Protein AF-A0A8T6I8Y6-F1 (afdb_monomer)

Secondary structure (DSSP, 8-state):
--SSHHHHHHHHHHTTSS-GGGHHHHS-HHHHSTTT-SS--STT-HHHHT--STTHHHHHHHHHHHTT--TTPPTT--EEEEEPPTTSSS--EEEEE-GGG-

Structure (mmCIF, N/CA/C/O backbone):
data_AF-A0A8T6I8Y6-F1
#
_entry.id   AF-A0A8T6I8Y6-F1
#
loop_
_atom_site.group_PDB
_atom_site.id
_atom_site.type_symbol
_atom_site.label_atom_id
_atom_site.label_alt_id
_atom_site.label_comp_id
_atom_site.label_asym_id
_atom_site.label_entity_id
_atom_site.label_seq_id
_atom_site.pdbx_PDB_ins_code
_atom_site.Cartn_x
_atom_site.Cartn_y
_atom_site.Cartn_z
_atom_site.occupancy
_atom_site.B_iso_or_equiv
_atom_site.auth_seq_id
_atom_site.auth_comp_id
_atom_site.auth_asym_id
_atom_site.auth_atom_id
_atom_site.pdbx_PDB_model_num
ATOM 1 N N . TYR A 1 1 ? 6.456 1.490 1.785 1.00 92.06 1 TYR A N 1
ATOM 2 C CA . TYR A 1 1 ? 7.306 2.691 1.872 1.00 92.06 1 TYR A CA 1
ATOM 3 C C . TYR A 1 1 ? 7.828 2.963 0.495 1.00 92.06 1 TYR A C 1
ATOM 5 O O . TYR A 1 1 ? 8.213 2.028 -0.191 1.00 92.06 1 TYR A O 1
ATOM 13 N N . GLU A 1 2 ? 7.805 4.217 0.082 1.00 92.81 2 GLU A N 1
ATOM 14 C CA . GLU A 1 2 ? 8.057 4.564 -1.307 1.00 92.81 2 GLU A CA 1
ATOM 15 C C . GLU A 1 2 ? 8.786 5.906 -1.332 1.00 92.81 2 GLU A C 1
ATOM 17 O O . GLU A 1 2 ? 8.151 6.929 -1.173 1.00 92.81 2 GLU A O 1
ATOM 22 N N . ASN A 1 3 ? 10.118 5.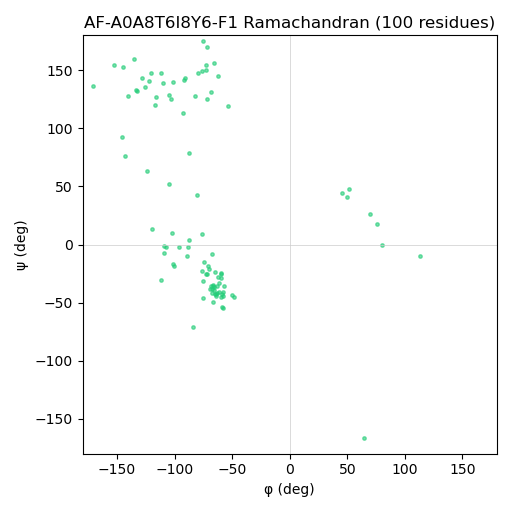922 -1.352 1.00 91.19 3 ASN A N 1
ATOM 23 C CA . ASN A 1 3 ? 10.918 7.119 -1.673 1.00 91.19 3 ASN A CA 1
ATOM 24 C C . ASN A 1 3 ? 11.422 7.087 -3.127 1.00 91.19 3 ASN A C 1
ATOM 26 O O . ASN A 1 3 ? 11.834 8.109 -3.668 1.00 91.19 3 ASN A O 1
ATOM 30 N N . PHE A 1 4 ? 11.401 5.891 -3.716 1.00 92.25 4 PHE A N 1
ATOM 31 C CA . PHE A 1 4 ? 11.561 5.593 -5.127 1.00 92.25 4 PHE A CA 1
ATOM 32 C C . PHE A 1 4 ? 10.655 4.400 -5.454 1.00 92.25 4 PHE A C 1
ATOM 34 O O . PHE A 1 4 ? 10.415 3.533 -4.606 1.00 92.25 4 PHE A O 1
ATOM 41 N N . THR A 1 5 ? 10.218 4.298 -6.707 1.00 91.81 5 THR A N 1
ATOM 42 C CA . THR A 1 5 ? 9.244 3.286 -7.143 1.00 91.81 5 THR A CA 1
ATOM 43 C C . THR A 1 5 ? 9.787 1.855 -7.113 1.00 91.81 5 THR A C 1
ATOM 45 O O . THR A 1 5 ? 9.061 0.936 -6.743 1.00 91.81 5 THR A O 1
ATOM 48 N N . GLY A 1 6 ? 11.069 1.646 -7.437 1.00 91.44 6 GLY A N 1
ATOM 49 C CA . GLY A 1 6 ? 11.666 0.304 -7.505 1.00 91.44 6 GLY A CA 1
ATOM 50 C C . GLY A 1 6 ? 11.640 -0.460 -6.176 1.00 91.44 6 GLY A C 1
ATOM 51 O O . GLY A 1 6 ? 11.443 -1.671 -6.167 1.00 91.44 6 GLY A O 1
ATOM 52 N N . GLY A 1 7 ? 11.763 0.247 -5.045 1.00 91.50 7 GLY A N 1
ATOM 53 C CA . GLY A 1 7 ? 11.662 -0.368 -3.719 1.00 91.50 7 GLY A CA 1
ATOM 54 C C . GLY A 1 7 ? 10.283 -0.966 -3.445 1.00 91.50 7 GLY A C 1
ATOM 55 O O . GLY A 1 7 ? 10.191 -2.030 -2.849 1.00 91.50 7 GLY A O 1
ATOM 56 N N . VAL A 1 8 ? 9.211 -0.339 -3.936 1.00 93.00 8 VAL A N 1
ATOM 57 C CA . VAL A 1 8 ? 7.847 -0.865 -3.770 1.00 93.00 8 VAL A CA 1
ATOM 58 C C . VAL A 1 8 ? 7.680 -2.187 -4.506 1.00 93.00 8 VAL A C 1
ATOM 60 O O . VAL A 1 8 ? 7.107 -3.119 -3.946 1.00 93.00 8 VAL A O 1
ATOM 63 N N . LEU A 1 9 ? 8.215 -2.275 -5.729 1.00 93.69 9 LEU A N 1
ATOM 64 C CA . LEU A 1 9 ? 8.180 -3.506 -6.511 1.00 93.69 9 LEU A CA 1
ATOM 65 C C . LEU A 1 9 ? 8.866 -4.644 -5.764 1.00 93.69 9 LEU A C 1
ATOM 67 O O . LEU A 1 9 ? 8.242 -5.672 -5.519 1.00 93.69 9 LEU A O 1
ATOM 71 N N . MET A 1 10 ? 10.111 -4.425 -5.339 1.00 92.44 10 MET A N 1
ATOM 72 C CA . MET A 1 10 ? 10.869 -5.438 -4.601 1.00 92.44 10 MET A CA 1
ATOM 73 C C . MET A 1 10 ? 10.145 -5.858 -3.321 1.00 92.44 10 MET A C 1
ATOM 75 O O . MET A 1 10 ? 9.982 -7.048 -3.087 1.00 92.44 10 MET A O 1
ATOM 79 N N . SER A 1 11 ? 9.612 -4.906 -2.547 1.00 92.81 11 SER A N 1
ATOM 80 C CA . SER A 1 11 ? 8.858 -5.219 -1.331 1.00 92.81 11 SER A CA 1
ATOM 81 C C . SER A 1 11 ? 7.629 -6.090 -1.585 1.00 92.81 11 SER A C 1
ATOM 83 O O . SER A 1 11 ? 7.403 -7.034 -0.839 1.00 92.81 11 SER A O 1
ATOM 85 N N . ILE A 1 12 ? 6.820 -5.794 -2.600 1.00 94.19 12 ILE A N 1
ATOM 86 C CA . ILE A 1 12 ? 5.601 -6.568 -2.898 1.00 94.19 12 ILE A CA 1
ATOM 87 C C . ILE A 1 12 ? 5.950 -7.996 -3.337 1.00 94.19 12 ILE A C 1
ATOM 89 O O . ILE A 1 12 ? 5.276 -8.939 -2.924 1.00 94.19 12 ILE A O 1
ATOM 93 N N . VAL A 1 13 ? 7.018 -8.157 -4.122 1.00 95.25 13 VAL A N 1
ATOM 94 C CA . VAL A 1 13 ? 7.528 -9.470 -4.545 1.00 95.25 13 VAL A CA 1
ATOM 95 C C . VAL A 1 13 ? 8.074 -10.259 -3.359 1.00 95.25 13 VAL A C 1
ATOM 97 O O . VAL A 1 13 ? 7.679 -11.399 -3.146 1.00 95.25 13 VAL A O 1
ATOM 100 N N . GLU A 1 14 ? 8.930 -9.651 -2.537 1.00 93.06 14 GLU A N 1
ATOM 101 C CA . GLU A 1 14 ? 9.533 -10.300 -1.364 1.00 93.06 14 GLU A CA 1
ATOM 102 C C . GLU A 1 14 ? 8.495 -10.719 -0.314 1.00 93.06 14 GLU A C 1
ATOM 104 O O . GLU A 1 14 ? 8.705 -11.692 0.407 1.00 93.06 14 GLU A O 1
ATOM 109 N N . HIS A 1 15 ? 7.361 -10.016 -0.242 1.00 94.38 15 HIS A N 1
ATOM 110 C CA . HIS A 1 15 ? 6.237 -10.376 0.627 1.00 94.38 15 HIS A CA 1
ATOM 111 C C . HIS A 1 15 ? 5.248 -11.359 -0.023 1.00 94.38 15 HIS A C 1
ATOM 113 O O . HIS A 1 15 ? 4.239 -11.697 0.592 1.00 94.38 15 HIS A O 1
ATOM 119 N N . GLY A 1 16 ? 5.524 -11.836 -1.241 1.00 95.25 16 GLY A N 1
ATOM 120 C CA . GLY A 1 16 ? 4.761 -12.901 -1.892 1.00 95.25 16 GLY A CA 1
ATOM 121 C C . GLY A 1 16 ? 3.402 -12.481 -2.457 1.00 95.25 16 GLY A C 1
ATOM 122 O O . GLY A 1 16 ? 2.566 -13.341 -2.721 1.00 95.25 16 GLY A O 1
ATOM 123 N N . PHE A 1 17 ? 3.150 -11.184 -2.661 1.00 95.38 17 PHE A N 1
ATOM 124 C CA . PHE A 1 17 ? 1.906 -10.724 -3.299 1.00 95.38 17 PHE A CA 1
ATOM 125 C C . PHE A 1 17 ? 1.868 -11.028 -4.804 1.00 95.38 17 PHE A C 1
ATOM 127 O O . PHE A 1 17 ? 0.789 -11.142 -5.388 1.00 95.38 17 PHE A O 1
ATOM 134 N N . CYS A 1 18 ? 3.037 -11.154 -5.432 1.00 96.19 18 CYS A N 1
ATOM 135 C CA . CYS A 1 18 ? 3.190 -11.656 -6.792 1.00 96.19 18 CYS A CA 1
ATOM 136 C C . CYS A 1 18 ? 4.568 -12.300 -6.976 1.00 96.19 18 CYS A C 1
ATOM 138 O O . CYS A 1 18 ? 5.523 -11.943 -6.286 1.00 96.19 18 CYS A O 1
ATOM 140 N N . GLU A 1 19 ? 4.660 -13.227 -7.926 1.00 96.56 19 GLU A N 1
ATOM 141 C CA . GLU A 1 19 ? 5.935 -13.816 -8.337 1.00 96.56 19 GLU A CA 1
ATOM 142 C C . GLU A 1 19 ? 6.763 -12.813 -9.160 1.00 96.56 19 GLU A C 1
ATOM 144 O O . GLU A 1 19 ? 6.177 -12.007 -9.896 1.00 96.56 19 GLU A O 1
ATOM 149 N N . PRO A 1 20 ? 8.110 -12.882 -9.121 1.00 95.94 20 PRO A N 1
ATOM 150 C CA . PRO A 1 20 ? 8.975 -12.015 -9.925 1.00 95.94 20 PRO A CA 1
ATOM 151 C C . PRO A 1 20 ? 8.592 -11.989 -11.414 1.00 95.94 20 PRO A C 1
ATOM 153 O O . PRO A 1 20 ? 8.486 -10.918 -12.011 1.00 95.94 20 PRO A O 1
ATOM 156 N N . ASP A 1 21 ? 8.300 -13.158 -11.988 1.00 96.50 21 ASP A N 1
ATOM 157 C CA . ASP A 1 21 ? 7.952 -13.303 -13.407 1.00 96.50 21 ASP A CA 1
ATOM 158 C C . ASP A 1 21 ? 6.567 -12.726 -13.758 1.00 96.50 21 ASP A C 1
ATOM 160 O O . ASP A 1 21 ? 6.303 -12.455 -14.925 1.00 96.50 21 ASP A O 1
ATOM 164 N N . GLY A 1 22 ? 5.693 -12.516 -12.765 1.00 95.38 22 GLY A N 1
ATOM 165 C CA . GLY A 1 22 ? 4.343 -11.957 -12.931 1.00 95.38 22 GLY A CA 1
ATOM 166 C C . GLY A 1 22 ? 4.218 -10.48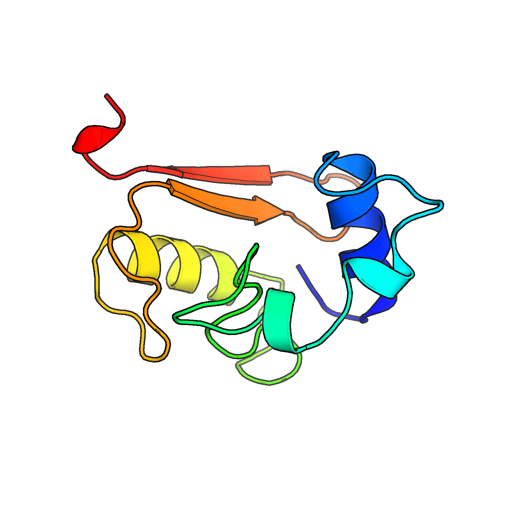5 -12.526 1.00 95.38 22 GLY A C 1
ATOM 167 O O . GLY A 1 22 ? 3.107 -9.966 -12.383 1.00 95.38 22 GLY A O 1
ATOM 168 N N . CYS A 1 23 ? 5.341 -9.805 -12.274 1.00 95.00 23 CYS A N 1
ATOM 169 C CA . CYS A 1 23 ? 5.331 -8.431 -11.776 1.00 95.00 23 CYS A CA 1
ATOM 170 C C . CYS A 1 23 ? 4.662 -7.460 -12.745 1.00 95.00 23 CYS A C 1
ATOM 172 O O . CYS A 1 23 ? 3.908 -6.593 -12.318 1.00 95.00 23 CYS A O 1
ATOM 174 N N . ASN A 1 24 ? 4.903 -7.585 -14.047 1.00 94.94 24 ASN A N 1
ATOM 175 C CA . ASN A 1 24 ? 4.375 -6.617 -15.010 1.00 94.94 24 ASN A CA 1
ATOM 176 C C . ASN A 1 24 ? 2.843 -6.670 -15.096 1.00 94.94 24 ASN A C 1
ATOM 178 O O . ASN A 1 24 ? 2.193 -5.637 -15.241 1.00 94.94 24 ASN A O 1
ATOM 182 N N . GLU A 1 25 ? 2.258 -7.857 -14.953 1.00 96.31 25 GLU A N 1
ATOM 183 C CA . GLU A 1 25 ? 0.815 -8.077 -14.917 1.00 96.31 25 GLU A CA 1
ATOM 184 C C . GLU A 1 25 ? 0.203 -7.648 -13.578 1.00 96.31 25 GLU A C 1
ATOM 186 O O . GLU A 1 25 ? -0.955 -7.221 -13.524 1.00 96.31 25 GLU A O 1
ATOM 191 N N . PHE A 1 26 ? 0.964 -7.756 -12.486 1.00 96.50 26 PHE A N 1
ATOM 192 C CA . PHE A 1 26 ? 0.524 -7.321 -11.165 1.00 96.50 26 PHE A CA 1
ATOM 193 C C . PHE A 1 26 ? 0.559 -5.794 -11.021 1.00 96.50 26 PHE A C 1
ATOM 195 O O . PHE A 1 26 ? -0.426 -5.196 -10.586 1.00 96.50 26 PHE A O 1
ATOM 202 N N . PHE A 1 27 ? 1.650 -5.154 -11.446 1.00 95.81 27 PHE A N 1
ATOM 203 C CA . PHE A 1 27 ? 1.905 -3.712 -11.351 1.00 95.81 27 PHE A CA 1
ATOM 204 C C . PHE A 1 27 ? 1.210 -2.893 -12.448 1.00 95.81 27 PHE A C 1
ATOM 206 O O . PHE A 1 27 ? 1.762 -1.938 -12.997 1.00 95.81 27 PHE A O 1
ATOM 213 N N . VAL A 1 28 ? -0.044 -3.225 -12.739 1.00 96.56 28 VAL A N 1
ATOM 214 C CA . VAL A 1 28 ? -0.931 -2.383 -13.545 1.00 96.56 28 VAL A CA 1
ATOM 215 C C . VAL A 1 28 ? -1.728 -1.458 -12.633 1.00 96.56 28 VAL A C 1
ATOM 217 O O . VAL A 1 28 ? -2.171 -1.854 -11.556 1.00 96.56 28 VAL A O 1
ATOM 220 N N . LYS A 1 29 ? -1.935 -0.212 -13.072 1.00 95.12 29 LYS A N 1
ATOM 221 C CA . LYS A 1 29 ? -2.609 0.832 -12.281 1.00 95.12 29 LYS A CA 1
ATOM 222 C C . LYS A 1 29 ? -3.925 0.351 -11.664 1.00 95.12 29 LYS A C 1
ATOM 224 O O . LYS A 1 29 ? -4.150 0.579 -10.481 1.00 95.12 29 LYS A O 1
ATOM 229 N N . ASP A 1 30 ? -4.755 -0.337 -12.442 1.00 97.06 30 ASP A N 1
ATOM 230 C CA . ASP A 1 30 ? -6.087 -0.766 -12.007 1.00 97.06 30 ASP A CA 1
ATOM 231 C C . ASP A 1 30 ? -6.047 -1.774 -10.849 1.00 97.06 30 ASP A C 1
ATOM 233 O O . ASP A 1 30 ? -6.990 -1.839 -10.068 1.00 97.06 30 ASP A O 1
ATOM 237 N N . ASN A 1 31 ? -4.942 -2.507 -10.666 1.00 97.50 31 ASN A N 1
ATOM 238 C CA . ASN A 1 31 ? -4.770 -3.382 -9.507 1.00 97.50 31 ASN A CA 1
ATOM 239 C C . ASN A 1 31 ? -4.439 -2.603 -8.223 1.00 97.50 31 ASN A C 1
ATOM 241 O O . ASN A 1 31 ? -4.663 -3.131 -7.139 1.00 97.50 31 ASN A O 1
ATOM 245 N N . LEU A 1 32 ? -3.894 -1.388 -8.320 1.00 96.56 32 LEU A N 1
ATOM 246 C CA . LEU A 1 32 ? -3.276 -0.678 -7.192 1.00 96.56 32 LEU A CA 1
ATOM 247 C C . LEU A 1 32 ? -4.108 0.498 -6.664 1.00 96.56 32 LEU A C 1
ATOM 249 O O . LEU A 1 32 ? -3.711 1.141 -5.692 1.00 96.56 32 LEU A O 1
ATOM 253 N N . ILE A 1 33 ? -5.250 0.792 -7.287 1.00 97.00 33 ILE A N 1
ATOM 254 C CA . ILE A 1 33 ? -6.112 1.924 -6.928 1.00 97.00 33 ILE A CA 1
ATOM 255 C C . ILE A 1 33 ? -7.322 1.486 -6.095 1.00 97.00 33 ILE A C 1
ATOM 257 O O . ILE A 1 33 ? -7.959 0.474 -6.374 1.00 97.00 33 ILE A O 1
ATOM 261 N N . ALA A 1 34 ? -7.686 2.280 -5.090 1.00 96.75 34 ALA A N 1
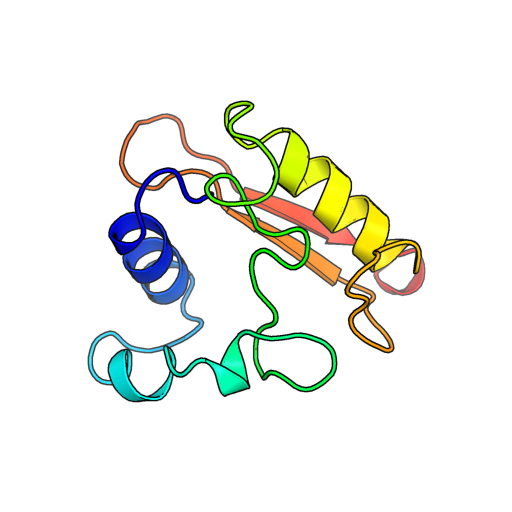ATOM 262 C CA . ALA A 1 34 ? -8.981 2.153 -4.422 1.00 96.75 34 ALA A CA 1
ATOM 263 C C . ALA A 1 34 ? -10.118 2.678 -5.335 1.00 96.75 34 ALA A C 1
ATOM 265 O O . ALA A 1 34 ? -9.861 3.531 -6.191 1.00 96.75 34 ALA A O 1
ATOM 266 N N . PRO A 1 35 ? -11.374 2.216 -5.172 1.00 95.81 35 PRO A N 1
ATOM 267 C CA . PRO A 1 35 ? -11.831 1.208 -4.209 1.00 95.81 35 PRO A CA 1
ATOM 268 C C . PRO A 1 35 ? -11.756 -0.243 -4.719 1.00 95.81 35 PRO A C 1
ATOM 270 O O . PRO A 1 35 ? -11.993 -1.157 -3.942 1.00 95.81 35 PRO A O 1
ATOM 273 N N . GLY A 1 36 ? -11.486 -0.465 -6.011 1.00 93.81 36 GLY A N 1
ATOM 274 C CA . GLY A 1 36 ? -11.691 -1.770 -6.664 1.00 93.81 36 GLY A CA 1
ATOM 275 C C . GLY A 1 36 ? -10.429 -2.548 -7.044 1.00 93.81 36 GLY A C 1
ATOM 276 O O . GLY A 1 36 ? -10.543 -3.630 -7.616 1.00 93.81 36 GLY A O 1
ATOM 277 N N . GLY A 1 37 ? -9.240 -2.002 -6.792 1.00 96.50 37 GLY A N 1
ATOM 278 C CA . GLY A 1 37 ? -7.981 -2.669 -7.102 1.00 96.50 37 GLY A CA 1
ATOM 279 C C . GLY A 1 37 ? -7.764 -3.931 -6.271 1.00 96.50 37 GLY A C 1
ATOM 280 O O . GLY A 1 37 ? -8.299 -4.079 -5.176 1.00 96.50 37 GLY A O 1
ATOM 281 N N . LYS A 1 38 ? -6.945 -4.845 -6.795 1.00 95.81 38 LYS A N 1
ATOM 282 C CA . LYS A 1 38 ? -6.576 -6.103 -6.126 1.00 95.81 38 LYS A CA 1
ATOM 283 C C . LYS A 1 38 ? -5.739 -5.887 -4.864 1.00 95.81 38 LYS A C 1
ATOM 285 O O . LYS A 1 38 ? -5.865 -6.650 -3.915 1.00 95.81 38 LYS A O 1
ATOM 290 N N . LEU A 1 39 ? -4.867 -4.880 -4.879 1.00 96.75 39 LEU A N 1
ATOM 291 C CA . LEU A 1 39 ? -4.024 -4.485 -3.754 1.00 96.75 39 LEU A CA 1
ATOM 292 C C . LEU A 1 39 ? -3.889 -2.953 -3.739 1.00 96.75 39 LEU A C 1
ATOM 294 O O . LEU A 1 39 ? -2.855 -2.423 -4.164 1.00 96.75 39 LEU A O 1
ATOM 298 N N . PRO A 1 40 ? -4.925 -2.216 -3.292 1.00 97.75 40 PRO A N 1
ATOM 299 C CA . PRO A 1 40 ? -4.855 -0.766 -3.181 1.00 97.75 40 PRO A CA 1
ATOM 300 C C . PRO A 1 40 ? -3.635 -0.353 -2.352 1.00 97.75 40 PRO A C 1
ATOM 302 O O . PRO A 1 40 ? -3.491 -0.744 -1.196 1.00 97.75 40 PRO A O 1
ATOM 305 N N . THR A 1 41 ? -2.721 0.399 -2.961 1.00 96.31 41 THR A N 1
ATOM 306 C CA . THR A 1 41 ? -1.391 0.672 -2.400 1.00 96.31 41 THR A CA 1
ATOM 307 C C . THR A 1 41 ? -1.152 2.172 -2.344 1.00 96.31 41 THR A C 1
ATOM 309 O O . THR A 1 41 ? -1.412 2.874 -3.317 1.00 96.31 41 THR A O 1
ATOM 312 N N . ASN A 1 42 ? -0.613 2.667 -1.221 1.00 96.88 42 ASN A N 1
ATOM 313 C CA . ASN A 1 42 ? -0.318 4.091 -1.014 1.00 96.88 42 ASN A CA 1
ATOM 314 C C . ASN A 1 42 ? -1.535 4.996 -1.316 1.00 96.88 42 ASN A C 1
ATOM 316 O O . ASN A 1 42 ? -1.416 5.996 -2.019 1.00 96.88 42 ASN A O 1
ATOM 320 N N . THR A 1 43 ? -2.709 4.642 -0.790 1.00 97.88 43 THR A N 1
ATOM 321 C CA . THR A 1 43 ? -4.016 5.263 -1.088 1.00 97.88 43 THR A CA 1
ATOM 322 C C . THR A 1 43 ? -4.110 6.758 -0.760 1.00 97.88 43 THR A C 1
ATOM 324 O O . THR A 1 43 ? -4.871 7.473 -1.416 1.00 97.88 43 THR A O 1
ATOM 327 N N . SER A 1 44 ? -3.298 7.264 0.173 1.00 97.38 44 SER A N 1
ATOM 328 C CA . SER A 1 44 ? -3.154 8.703 0.443 1.00 97.38 44 SER A CA 1
ATOM 329 C C . SER A 1 44 ? -2.346 9.467 -0.617 1.00 97.38 44 SER A C 1
ATOM 331 O O . SER A 1 44 ? -2.366 10.695 -0.644 1.00 97.38 44 SER A O 1
ATOM 333 N N . GLY A 1 45 ? -1.619 8.752 -1.480 1.00 96.12 45 GLY A N 1
ATOM 334 C CA . GLY A 1 45 ? -0.602 9.282 -2.391 1.00 96.12 45 GLY A CA 1
ATOM 335 C C . GLY A 1 45 ? 0.822 8.816 -2.061 1.00 96.12 45 GLY A C 1
ATOM 336 O O . GLY A 1 45 ? 1.734 9.012 -2.865 1.00 96.12 45 GLY A O 1
ATOM 337 N N . GLY A 1 46 ? 1.036 8.178 -0.905 1.00 96.06 46 GLY A N 1
ATOM 338 C CA . GLY A 1 46 ? 2.356 7.690 -0.495 1.00 96.06 46 GLY A CA 1
ATOM 339 C C . GLY A 1 46 ? 3.363 8.819 -0.280 1.00 96.06 46 GLY A C 1
ATOM 340 O O . GLY A 1 46 ? 2.993 9.992 -0.214 1.00 96.06 46 GLY A O 1
ATOM 341 N N . ASN A 1 47 ? 4.658 8.500 -0.169 1.00 95.19 47 ASN A N 1
ATOM 342 C CA . ASN A 1 47 ? 5.607 9.579 0.103 1.00 95.19 47 ASN A CA 1
ATOM 343 C C . ASN A 1 47 ? 5.850 10.494 -1.109 1.00 95.19 47 ASN A C 1
ATOM 345 O O . ASN A 1 47 ? 6.218 11.648 -0.895 1.00 95.19 47 ASN A O 1
ATOM 349 N N . LEU A 1 48 ? 5.662 10.017 -2.349 1.00 95.19 48 LEU A N 1
ATOM 350 C CA . LEU A 1 48 ? 5.845 10.853 -3.540 1.00 95.19 48 LEU A CA 1
ATOM 351 C C . LEU A 1 48 ? 4.780 11.937 -3.704 1.00 95.19 48 LEU A C 1
ATOM 353 O O . LEU A 1 48 ? 5.123 13.027 -4.158 1.00 95.19 48 LEU A O 1
ATOM 357 N N . ALA A 1 49 ? 3.512 11.654 -3.382 1.00 95.94 49 ALA A N 1
ATOM 358 C CA . ALA A 1 49 ? 2.418 12.594 -3.641 1.00 95.94 49 ALA A CA 1
ATOM 359 C C . ALA A 1 49 ? 1.790 13.203 -2.378 1.00 95.94 49 ALA A C 1
ATOM 361 O O . ALA A 1 49 ? 1.331 14.340 -2.443 1.00 95.94 49 ALA A O 1
ATOM 362 N N . GLU A 1 50 ? 1.769 12.496 -1.241 1.00 96.75 50 GLU A N 1
ATOM 363 C CA . GLU A 1 50 ? 1.225 13.043 0.011 1.00 96.75 50 GLU A CA 1
ATOM 364 C C . GLU A 1 50 ? 2.289 13.876 0.736 1.00 96.75 50 GLU A C 1
ATOM 366 O O . GLU A 1 50 ? 2.194 15.100 0.818 1.00 96.75 50 GLU A O 1
ATOM 371 N N . CYS A 1 51 ? 3.308 13.213 1.286 1.00 96.06 51 CYS A N 1
ATOM 372 C CA . CYS A 1 51 ? 4.410 13.861 1.985 1.00 96.06 51 CYS A CA 1
ATOM 373 C C . CYS A 1 51 ? 5.525 12.861 2.302 1.00 96.06 51 CYS A C 1
ATOM 375 O O . CYS A 1 51 ? 5.272 11.783 2.847 1.00 96.06 51 CYS A O 1
ATOM 377 N N . TYR A 1 52 ? 6.780 13.254 2.085 1.00 94.88 52 TYR A N 1
ATOM 378 C CA . TYR A 1 52 ? 7.924 12.456 2.510 1.00 94.88 52 TYR A CA 1
ATOM 379 C C . TYR A 1 52 ? 8.350 12.756 3.950 1.00 94.88 52 TYR A C 1
ATOM 381 O O . TYR A 1 52 ? 9.344 13.429 4.204 1.00 94.88 52 TYR A O 1
ATOM 389 N N . MET A 1 53 ? 7.616 12.189 4.911 1.00 93.81 53 MET A N 1
ATOM 390 C CA . MET A 1 53 ? 8.015 12.140 6.327 1.00 93.81 53 MET A CA 1
ATOM 391 C C . MET A 1 53 ? 8.486 10.744 6.727 1.00 93.81 53 MET A C 1
ATOM 393 O O . MET A 1 53 ? 7.968 10.149 7.671 1.00 93.81 53 MET A O 1
ATOM 397 N N . HIS A 1 54 ? 9.429 10.195 5.958 1.00 91.50 54 HIS A N 1
ATOM 398 C CA . HIS A 1 54 ? 10.068 8.901 6.227 1.00 91.50 54 HIS A CA 1
ATOM 399 C C . HIS A 1 54 ? 9.057 7.800 6.621 1.00 91.50 54 HIS A C 1
ATOM 401 O O . HIS A 1 54 ? 9.278 7.026 7.548 1.00 91.50 54 HIS A O 1
ATOM 407 N N . GLY A 1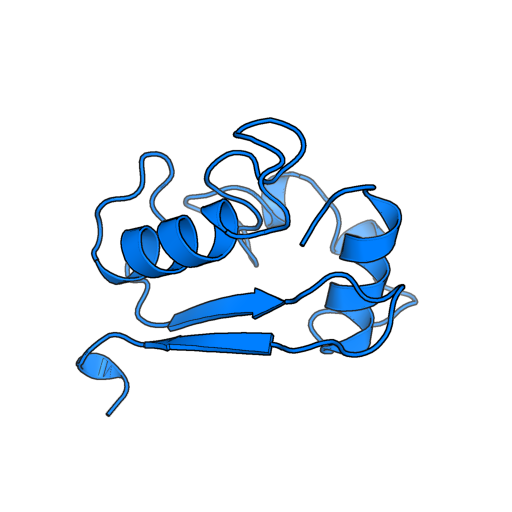 55 ? 7.932 7.713 5.898 1.00 91.88 55 GLY A N 1
ATOM 408 C CA . GLY A 1 55 ? 6.925 6.668 6.091 1.00 91.88 55 GLY A CA 1
ATOM 409 C C . GLY A 1 55 ? 5.946 6.881 7.250 1.00 91.88 55 GLY A C 1
ATOM 410 O O . GLY A 1 55 ? 5.048 6.057 7.423 1.00 91.88 55 GLY A O 1
ATOM 411 N N . LEU A 1 56 ? 6.043 7.974 8.019 1.00 94.69 56 LEU A N 1
ATOM 412 C CA . LEU A 1 56 ? 5.074 8.266 9.083 1.00 94.69 56 LEU A CA 1
ATOM 413 C C . LEU A 1 56 ? 3.646 8.389 8.526 1.00 94.69 56 LEU A C 1
ATOM 415 O O . LEU A 1 56 ? 2.721 7.810 9.091 1.00 94.69 56 LEU A O 1
ATOM 419 N N . GLY A 1 57 ? 3.482 9.066 7.384 1.00 96.56 57 GLY A N 1
ATOM 420 C CA . GLY A 1 57 ? 2.186 9.209 6.707 1.00 96.56 57 GLY A CA 1
ATOM 421 C C . GLY A 1 57 ? 1.535 7.868 6.355 1.00 96.56 57 GLY A C 1
ATOM 422 O O . GLY A 1 57 ? 0.336 7.707 6.539 1.00 96.56 57 GLY A O 1
ATOM 423 N N . LEU A 1 58 ? 2.332 6.859 5.986 1.00 97.06 58 LEU A N 1
ATOM 424 C CA . LEU A 1 58 ? 1.836 5.524 5.629 1.00 97.06 58 LEU A CA 1
ATOM 425 C C . LEU A 1 58 ? 1.197 4.798 6.819 1.00 97.06 58 LEU A C 1
ATOM 427 O O . LEU A 1 58 ? 0.199 4.106 6.656 1.00 97.06 58 LEU A O 1
ATOM 431 N N . ASN A 1 59 ? 1.751 4.977 8.022 1.00 97.38 59 ASN A N 1
ATOM 432 C CA . ASN A 1 59 ? 1.172 4.418 9.246 1.00 97.38 59 ASN A CA 1
ATOM 433 C C . ASN A 1 59 ? -0.160 5.093 9.580 1.00 97.38 59 ASN A C 1
ATOM 435 O O . ASN A 1 59 ? -1.123 4.427 9.952 1.00 97.38 59 ASN A O 1
ATOM 439 N N . ILE A 1 60 ? -0.224 6.416 9.418 1.00 98.00 60 ILE A N 1
ATOM 440 C CA . ILE A 1 60 ? -1.458 7.174 9.631 1.00 98.00 60 ILE A CA 1
ATOM 441 C C . ILE A 1 60 ? -2.518 6.736 8.617 1.00 98.00 60 ILE A C 1
ATOM 443 O O . ILE A 1 60 ? -3.661 6.503 9.004 1.00 98.00 60 ILE A O 1
ATOM 447 N N . GLU A 1 61 ? -2.147 6.584 7.347 1.00 98.38 61 GLU A N 1
ATOM 448 C CA . GLU A 1 61 ? -3.067 6.142 6.302 1.00 98.38 61 GLU A CA 1
ATOM 449 C C . GLU A 1 61 ? -3.571 4.716 6.539 1.00 98.38 61 GLU A C 1
ATOM 451 O O . GLU A 1 61 ? -4.772 4.482 6.450 1.00 98.38 61 GLU A O 1
ATOM 456 N N . ALA A 1 62 ? -2.705 3.784 6.943 1.00 98.31 62 ALA A N 1
ATOM 457 C CA . ALA A 1 62 ? -3.128 2.430 7.295 1.00 98.31 62 ALA A CA 1
ATOM 458 C C . ALA A 1 62 ? -4.171 2.421 8.427 1.00 98.31 62 ALA A C 1
ATOM 460 O O . ALA A 1 62 ? -5.172 1.711 8.354 1.00 98.31 62 ALA A O 1
ATOM 461 N N . VAL A 1 63 ? -3.987 3.268 9.447 1.00 98.44 63 VAL A N 1
ATOM 462 C CA . VAL A 1 63 ? -4.973 3.442 10.525 1.00 98.44 63 VAL A CA 1
ATOM 463 C C . VAL A 1 63 ? -6.260 4.102 10.018 1.00 98.44 63 VAL A C 1
ATOM 465 O O . VAL A 1 63 ? -7.345 3.723 10.458 1.00 98.44 63 VAL A O 1
ATOM 468 N N . ARG A 1 64 ? -6.180 5.080 9.105 1.00 98.56 64 ARG A N 1
ATOM 469 C CA . ARG A 1 64 ? -7.368 5.704 8.494 1.00 98.56 64 ARG A CA 1
ATOM 470 C C . ARG A 1 64 ? -8.180 4.699 7.686 1.00 98.56 64 ARG A C 1
ATOM 472 O O . ARG A 1 64 ? -9.398 4.716 7.821 1.00 98.56 64 ARG A O 1
ATOM 479 N N . GLN A 1 65 ? -7.528 3.828 6.913 1.00 98.56 65 GLN A N 1
ATOM 480 C CA . GLN A 1 65 ? -8.191 2.774 6.139 1.00 98.56 65 GLN A CA 1
ATOM 481 C C . GLN A 1 65 ? -9.006 1.860 7.050 1.00 98.56 65 GLN A C 1
ATOM 483 O O . GLN A 1 65 ? -10.218 1.774 6.877 1.00 98.56 65 GLN A O 1
ATOM 488 N N . VAL A 1 66 ? -8.375 1.283 8.080 1.00 98.44 66 VAL A N 1
ATOM 489 C CA . VAL A 1 66 ? -9.037 0.395 9.058 1.00 98.44 66 VAL A CA 1
ATOM 490 C C . VAL A 1 66 ? -10.184 1.097 9.802 1.00 98.44 66 VAL A C 1
ATOM 492 O O . VAL A 1 66 ? -11.149 0.465 10.216 1.00 98.44 66 VAL A O 1
ATOM 495 N N . ARG A 1 67 ? -10.112 2.423 9.974 1.00 97.81 67 ARG A N 1
ATOM 496 C CA . ARG A 1 67 ? -11.166 3.225 10.621 1.00 97.81 67 ARG A CA 1
ATOM 497 C C . ARG A 1 67 ? -12.258 3.727 9.671 1.00 97.81 67 ARG A C 1
ATOM 499 O O . ARG A 1 67 ? -13.167 4.407 10.140 1.00 97.81 67 ARG A O 1
ATOM 506 N N . GLY A 1 68 ? -12.166 3.466 8.368 1.00 97.38 68 GLY A N 1
ATOM 507 C CA . GLY A 1 68 ? -13.125 3.986 7.389 1.00 97.38 68 GLY A CA 1
ATOM 508 C C . GLY A 1 68 ? -13.040 5.504 7.173 1.00 97.38 68 GLY A C 1
ATOM 509 O O . GLY A 1 68 ? -14.044 6.138 6.861 1.00 97.38 68 GLY A O 1
ATOM 510 N N . ALA A 1 69 ? -11.871 6.109 7.402 1.00 98.19 69 ALA A N 1
ATOM 511 C CA . ALA A 1 69 ? -11.667 7.561 7.408 1.00 98.19 69 ALA A CA 1
ATOM 512 C C . ALA A 1 69 ? -10.653 8.049 6.355 1.00 98.19 69 ALA A C 1
ATOM 514 O O . ALA A 1 69 ? -10.173 9.183 6.445 1.00 98.19 69 ALA A O 1
ATOM 515 N N . SER A 1 70 ? -10.277 7.205 5.390 1.00 98.31 70 SER A N 1
ATOM 516 C CA . SER A 1 70 ? -9.408 7.620 4.287 1.00 98.31 70 SER A CA 1
ATOM 517 C C . SER A 1 70 ? -10.173 8.441 3.247 1.00 98.31 70 SER A C 1
ATOM 519 O O . SER A 1 70 ? -11.357 8.224 2.997 1.00 98.31 70 SER A O 1
ATOM 521 N N . THR A 1 71 ? -9.476 9.365 2.587 1.00 97.50 71 THR A N 1
ATOM 522 C CA . THR A 1 71 ? -9.989 10.073 1.404 1.00 97.50 71 THR A CA 1
ATOM 523 C C . THR A 1 71 ? -10.092 9.169 0.171 1.00 97.50 71 THR A C 1
ATOM 525 O O . THR A 1 71 ? -10.872 9.463 -0.731 1.00 97.50 71 THR A O 1
ATOM 528 N N . SER A 1 72 ? -9.344 8.063 0.152 1.00 97.62 72 SER A N 1
ATOM 529 C CA . SER A 1 72 ? -9.328 7.033 -0.892 1.00 97.62 72 SER A CA 1
ATOM 530 C C . SER A 1 72 ? -9.630 5.674 -0.254 1.00 97.62 72 SER A C 1
ATOM 532 O O . SER A 1 72 ? -8.779 4.783 -0.195 1.00 97.62 72 SER A O 1
ATOM 534 N N . GLN A 1 73 ? -10.829 5.548 0.310 1.00 98.19 73 GLN A N 1
ATOM 535 C CA . GLN A 1 73 ? -11.216 4.412 1.142 1.00 98.19 73 GLN A CA 1
ATOM 536 C C . GLN A 1 73 ? -11.332 3.104 0.345 1.00 98.19 73 GLN A C 1
ATOM 538 O O . GLN A 1 73 ? -12.007 3.046 -0.686 1.00 98.19 73 GLN A O 1
ATOM 543 N N . VAL A 1 74 ? -10.716 2.042 0.865 1.00 98.19 74 VAL A N 1
ATOM 544 C CA . VAL A 1 74 ? -10.979 0.663 0.439 1.00 98.19 74 VAL A CA 1
ATOM 545 C C . VAL A 1 74 ? -12.241 0.161 1.161 1.00 98.19 74 VAL A C 1
ATOM 547 O O . VAL A 1 74 ? -12.319 0.307 2.386 1.00 98.19 74 VAL A O 1
ATOM 550 N N . PRO A 1 75 ? -13.245 -0.377 0.445 1.00 97.06 75 PRO A N 1
ATOM 551 C CA . PRO A 1 75 ? -14.448 -0.932 1.064 1.00 97.06 75 PRO A CA 1
ATOM 552 C C . PRO A 1 75 ? -14.123 -2.122 1.968 1.00 97.06 75 PRO A C 1
ATOM 554 O O . PRO A 1 75 ? -13.231 -2.901 1.643 1.00 97.06 75 PRO A O 1
ATOM 557 N N . ASP A 1 76 ? -14.871 -2.260 3.066 1.00 94.62 76 ASP A N 1
ATOM 558 C CA . ASP A 1 76 ? -14.862 -3.444 3.941 1.00 94.62 76 ASP A CA 1
ATOM 559 C C . ASP A 1 76 ? -13.450 -3.902 4.366 1.00 94.62 76 ASP A C 1
ATOM 561 O O . ASP A 1 76 ? -13.122 -5.088 4.361 1.00 94.62 76 ASP A O 1
ATOM 565 N N . VAL A 1 77 ? -12.577 -2.939 4.690 1.00 96.56 77 VAL A N 1
ATOM 566 C CA . VAL A 1 77 ? -11.176 -3.203 5.034 1.00 96.56 77 VAL A CA 1
ATOM 567 C C . VAL A 1 77 ? -10.984 -3.381 6.540 1.00 96.56 77 VAL A C 1
ATOM 569 O O . VAL A 1 77 ? -11.086 -2.435 7.317 1.00 96.56 77 VAL A O 1
ATOM 572 N N . ASP A 1 78 ? -10.622 -4.596 6.945 1.00 97.50 78 ASP A N 1
ATOM 573 C CA . ASP A 1 78 ? -10.288 -4.917 8.338 1.00 97.50 78 ASP A CA 1
ATOM 574 C C . ASP A 1 78 ? -8.782 -4.993 8.600 1.00 97.50 78 ASP A C 1
ATOM 576 O O . ASP A 1 78 ? -8.356 -4.925 9.749 1.00 97.50 78 ASP A O 1
ATOM 580 N N . VAL A 1 79 ? -7.960 -5.111 7.552 1.00 97.94 79 VAL A N 1
ATOM 581 C CA . VAL A 1 79 ? -6.503 -5.268 7.656 1.00 97.94 79 VAL A CA 1
ATOM 582 C C . VAL A 1 79 ? -5.795 -4.306 6.707 1.00 97.94 79 VAL A C 1
ATOM 584 O O . VAL A 1 79 ? -6.104 -4.252 5.520 1.00 97.94 79 VAL A O 1
ATOM 587 N N . SER A 1 80 ? -4.789 -3.588 7.210 1.00 98.06 80 SER A N 1
ATOM 588 C CA . SER A 1 80 ? -3.894 -2.752 6.405 1.00 98.06 80 SER A CA 1
ATOM 589 C C . SER A 1 80 ? -2.437 -2.979 6.795 1.00 98.06 80 SER A C 1
ATOM 591 O O . SER A 1 80 ? -2.085 -2.946 7.972 1.00 98.06 80 SER A O 1
ATOM 593 N N . MET A 1 81 ? -1.563 -3.156 5.806 1.00 97.50 81 MET A N 1
ATOM 594 C CA . MET A 1 81 ? -0.142 -3.436 6.017 1.00 97.50 81 MET A CA 1
ATOM 595 C C . MET A 1 81 ? 0.734 -2.251 5.603 1.00 97.50 81 MET A C 1
ATOM 597 O O . MET A 1 81 ? 0.527 -1.635 4.561 1.00 97.50 81 MET A O 1
ATOM 601 N N . VAL A 1 82 ? 1.758 -1.959 6.404 1.00 97.19 82 VAL A N 1
ATOM 602 C CA . VAL A 1 82 ? 2.808 -0.987 6.093 1.00 97.19 82 VAL A CA 1
ATOM 603 C C . VAL A 1 82 ? 4.138 -1.717 6.013 1.00 97.19 82 VAL A C 1
ATOM 605 O O . VAL A 1 82 ? 4.594 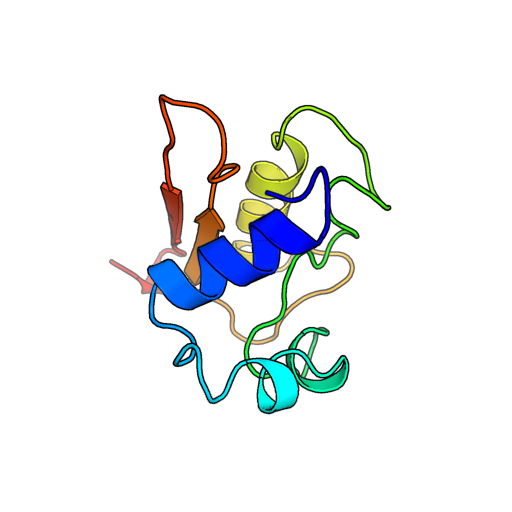-2.295 6.996 1.00 97.19 82 VAL A O 1
ATOM 608 N N . ILE A 1 83 ? 4.776 -1.651 4.847 1.00 94.94 83 ILE A N 1
ATOM 609 C CA . ILE A 1 83 ? 6.111 -2.207 4.602 1.00 94.94 83 ILE A CA 1
ATOM 610 C C . ILE A 1 83 ? 7.119 -1.054 4.600 1.00 94.94 83 ILE A C 1
ATOM 612 O O . ILE A 1 83 ? 6.917 -0.072 3.878 1.00 94.94 83 ILE A O 1
ATOM 616 N N . SER A 1 84 ? 8.173 -1.117 5.417 1.00 87.44 84 SER A N 1
ATOM 617 C CA . SER A 1 84 ? 9.271 -0.130 5.390 1.00 87.44 84 SER A CA 1
ATOM 618 C C . SER A 1 84 ? 10.158 -0.286 4.140 1.00 87.44 84 SER A C 1
ATOM 620 O O . SER A 1 84 ? 9.977 -1.204 3.349 1.00 87.44 84 SER A O 1
ATOM 622 N N . GLY A 1 85 ? 11.057 0.668 3.881 1.00 78.50 85 GLY A N 1
ATOM 623 C CA . GLY A 1 85 ? 11.823 0.694 2.628 1.00 78.50 85 GLY A CA 1
ATOM 624 C C . GLY A 1 85 ? 12.878 -0.422 2.569 1.00 78.50 85 GLY A C 1
ATOM 625 O O . GLY A 1 85 ? 13.739 -0.443 3.444 1.00 78.50 85 GLY A O 1
ATOM 626 N N . PRO A 1 86 ? 12.901 -1.291 1.539 1.00 72.94 86 PRO A N 1
ATOM 627 C CA . PRO A 1 86 ? 13.694 -2.533 1.539 1.00 72.94 86 PRO A CA 1
ATOM 628 C C . PRO A 1 86 ? 15.206 -2.347 1.302 1.00 72.94 86 PRO A C 1
ATOM 630 O O . PRO A 1 86 ? 15.932 -3.313 1.110 1.00 72.94 86 PRO A O 1
ATOM 633 N N . MET A 1 87 ? 15.718 -1.116 1.292 1.00 75.94 87 MET A N 1
ATOM 634 C CA . MET A 1 87 ? 17.091 -0.823 0.851 1.00 75.94 87 MET A CA 1
ATOM 635 C C . MET A 1 87 ? 18.047 -0.429 1.984 1.00 75.94 87 MET A C 1
ATOM 637 O O . MET A 1 87 ? 19.240 -0.266 1.741 1.00 75.94 87 MET A O 1
ATOM 641 N N . VAL A 1 88 ? 17.548 -0.238 3.210 1.00 82.19 88 VAL A N 1
ATOM 642 C CA . VAL A 1 88 ? 18.360 0.180 4.362 1.00 82.19 88 VAL A CA 1
ATOM 643 C C . VAL A 1 88 ? 17.929 -0.563 5.621 1.00 82.19 88 VAL A C 1
ATOM 645 O O . VAL A 1 88 ? 16.757 -0.568 5.971 1.00 82.19 88 VAL A O 1
ATOM 648 N N . THR A 1 89 ? 18.874 -1.191 6.319 1.00 84.12 89 THR A N 1
ATOM 649 C CA . THR A 1 89 ? 18.604 -1.906 7.574 1.00 84.12 89 THR A CA 1
ATOM 650 C C . THR A 1 89 ? 18.775 -0.991 8.793 1.00 84.12 89 THR A C 1
ATOM 652 O O . THR A 1 89 ? 19.731 -0.211 8.813 1.00 84.12 89 THR A O 1
ATOM 655 N N . PRO A 1 90 ? 17.946 -1.128 9.846 1.00 87.62 90 PRO A N 1
ATOM 656 C CA . PRO A 1 90 ? 16.891 -2.132 10.015 1.00 87.62 90 PRO A CA 1
ATOM 657 C C . PRO A 1 90 ? 15.600 -1.789 9.255 1.00 87.62 90 PRO A C 1
ATOM 659 O O . PRO A 1 90 ? 15.231 -0.623 9.136 1.00 87.62 90 PRO A O 1
ATOM 662 N N . VAL A 1 91 ? 14.900 -2.831 8.801 1.00 87.75 91 VAL A N 1
ATOM 663 C CA . VAL A 1 91 ? 13.564 -2.743 8.194 1.00 87.75 91 VAL A CA 1
ATOM 664 C C . VAL A 1 91 ? 12.530 -3.388 9.112 1.00 87.75 91 VAL A C 1
ATOM 666 O O . VAL A 1 91 ? 12.823 -4.350 9.821 1.00 87.75 91 VAL A O 1
ATOM 669 N N . SER A 1 92 ? 11.315 -2.856 9.101 1.00 90.44 92 SER A N 1
ATOM 670 C CA . SER A 1 92 ? 10.152 -3.414 9.789 1.00 90.44 92 SER A CA 1
ATOM 671 C C . SER A 1 92 ? 8.903 -3.399 8.907 1.00 90.44 92 SER A C 1
ATOM 673 O O . SER A 1 92 ? 8.795 -2.637 7.941 1.00 90.44 92 SER A O 1
ATOM 675 N N . CYS A 1 93 ? 7.940 -4.241 9.261 1.00 93.94 93 CYS A N 1
ATOM 676 C CA . CYS A 1 93 ? 6.603 -4.233 8.687 1.00 93.94 93 CYS A CA 1
ATOM 677 C C . CYS A 1 93 ? 5.591 -4.187 9.831 1.00 93.94 93 CYS A C 1
ATOM 679 O O . CYS A 1 93 ? 5.810 -4.803 10.875 1.00 93.94 93 CYS A O 1
ATOM 681 N N . CYS A 1 94 ? 4.494 -3.467 9.631 1.00 95.94 94 CYS A N 1
ATOM 682 C CA . CYS A 1 94 ? 3.396 -3.368 10.586 1.00 95.94 94 CYS A CA 1
ATOM 683 C C . CYS A 1 94 ? 2.102 -3.822 9.918 1.00 95.94 94 CYS A C 1
ATOM 685 O O . CYS A 1 94 ? 1.855 -3.490 8.759 1.00 95.94 94 CYS A O 1
ATOM 687 N N . ILE A 1 95 ? 1.264 -4.538 10.662 1.00 97.31 95 ILE A N 1
ATOM 688 C CA . ILE A 1 95 ? -0.101 -4.873 10.260 1.00 97.31 95 ILE A CA 1
ATOM 689 C C . ILE A 1 95 ? -1.036 -4.195 11.257 1.00 97.31 95 ILE A C 1
ATOM 691 O O . ILE A 1 95 ? -0.874 -4.341 12.468 1.00 97.31 95 ILE A O 1
ATOM 695 N N . PHE A 1 96 ? -1.987 -3.431 10.738 1.00 98.12 96 PHE A N 1
ATOM 696 C CA . PHE A 1 96 ? -3.055 -2.795 11.492 1.00 98.12 96 PHE A CA 1
ATOM 697 C C . PHE A 1 96 ? -4.338 -3.576 11.232 1.00 98.12 96 PHE A C 1
ATOM 699 O O . PHE A 1 96 ? -4.671 -3.819 10.074 1.00 98.12 96 PHE A O 1
ATOM 706 N N . GLY A 1 97 ? -5.025 -3.971 12.300 1.00 98.06 97 GLY A N 1
ATOM 707 C CA . GLY A 1 97 ? -6.280 -4.715 12.246 1.00 98.06 97 GLY A CA 1
ATOM 708 C C . GLY A 1 97 ? -7.411 -3.957 12.936 1.00 98.06 97 GLY A C 1
ATOM 709 O O . GLY A 1 97 ? -7.166 -3.219 13.896 1.00 98.06 97 GLY A O 1
ATOM 710 N N . SER A 1 98 ? -8.638 -4.120 12.446 1.00 97.50 98 SER A N 1
ATOM 711 C CA . SER A 1 98 ? -9.854 -3.725 13.159 1.00 97.50 98 SER A CA 1
ATOM 712 C C . SER A 1 98 ? -10.162 -4.727 14.283 1.00 97.50 98 SER A C 1
ATOM 714 O O . SER A 1 98 ? -9.512 -5.767 14.413 1.00 97.50 98 SER A O 1
ATOM 716 N N . GLU A 1 99 ? -11.188 -4.447 15.088 1.00 96.31 99 GLU A N 1
ATOM 717 C CA . GLU A 1 99 ? -11.682 -5.400 16.093 1.00 96.31 99 GLU A CA 1
ATOM 718 C C . GLU A 1 99 ? -12.156 -6.728 15.473 1.00 96.31 99 GLU A C 1
ATOM 720 O O . GLU A 1 99 ? -12.068 -7.761 16.127 1.00 96.31 99 GLU A O 1
ATOM 725 N N . ALA A 1 100 ? -12.564 -6.740 14.198 1.00 96.38 100 ALA A N 1
ATOM 726 C CA . ALA A 1 100 ? -12.985 -7.955 13.495 1.00 96.38 100 ALA A CA 1
ATOM 727 C C . ALA A 1 100 ? -11.836 -8.954 13.244 1.00 96.38 100 ALA A C 1
ATOM 729 O O . ALA A 1 100 ? -12.079 -10.064 12.775 1.00 96.38 100 ALA A O 1
ATOM 730 N N . THR A 1 101 ? -10.588 -8.564 13.532 1.00 95.19 101 THR A N 1
ATOM 731 C CA . THR A 1 101 ?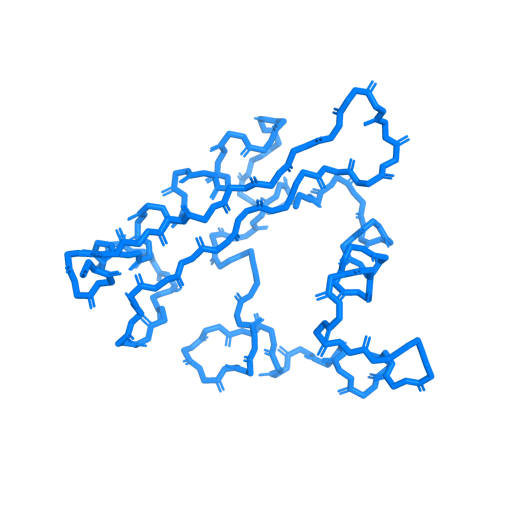 -9.383 -9.384 13.319 1.00 95.19 101 THR A CA 1
ATOM 732 C C . THR A 1 101 ? -8.908 -10.142 14.567 1.00 95.19 101 THR A C 1
ATOM 734 O O . THR A 1 101 ? -7.914 -10.866 14.482 1.00 95.19 101 THR A O 1
ATOM 737 N N . LEU A 1 102 ? -9.586 -9.965 15.710 1.00 90.94 102 LEU A N 1
ATOM 738 C CA . LEU A 1 102 ? -9.311 -10.646 16.985 1.00 90.94 102 L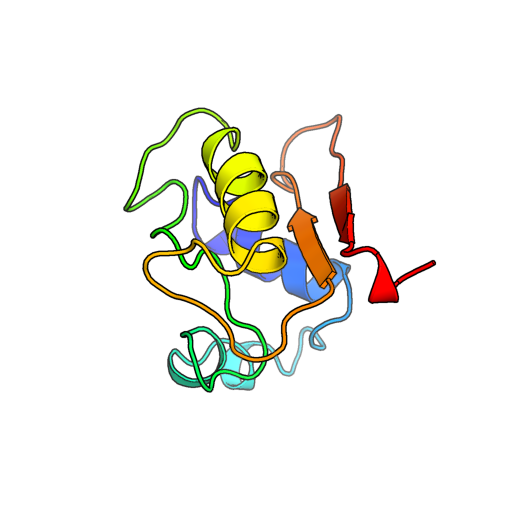EU A CA 1
ATOM 739 C C . LEU A 1 102 ? -10.040 -11.993 17.082 1.00 90.94 102 LEU A C 1
ATOM 741 O O . LEU A 1 102 ? -9.421 -12.934 17.630 1.00 90.94 102 LEU A O 1
#

Solvent-accessible surface area (backbone atoms only — not comparable to full-atom values): 6033 Å² total; per-residue (Å²): 64,43,96,51,72,69,44,42,54,52,46,42,36,77,70,62,78,39,53,80,92,46,40,74,77,56,73,35,70,72,31,34,35,59,62,80,22,83,55,58,51,56,60,79,42,37,32,83,66,59,48,76,56,87,54,54,58,52,56,54,46,34,53,24,34,41,66,74,65,40,96,46,46,48,72,94,40,45,68,31,76,45,48,48,51,77,86,54,86,88,69,60,71,48,79,46,66,31,83,93,70,115
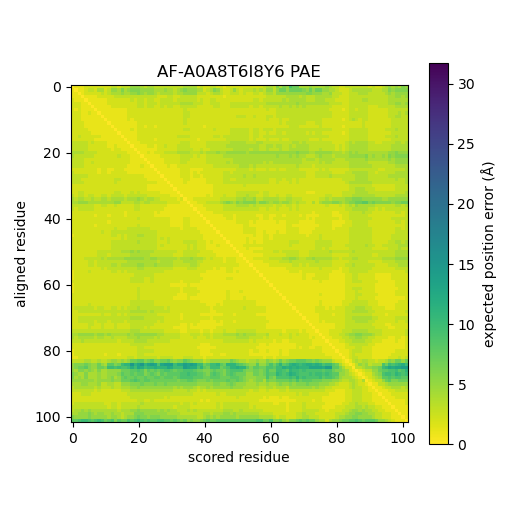
Sequence (102 aa):
YENFTGGVLMSIVEHGFCEPDGCNEFFVKDNLIAPGGKLPTNTSGGNLAECYMHGLGLNIEAV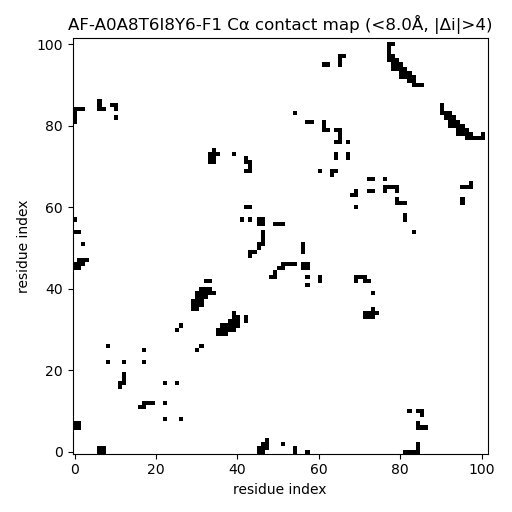RQVRGASTSQVPDVDVSMVISGPMVTPVSCCIFGSEATL

Nearest PDB structures (foldseek):
  2iu7-assembly1_J  TM=2.367E-01  e=4.971E+00  Escherichia coli
  2iuo-assembly1_J  TM=2.167E-01  e=5.323E+00  Escherichia coli
  2ivq-assembly1_A  TM=2.161E-01  e=7.500E+00  Escherichia coli
  2ivq-assembly1_D  TM=2.353E-01  e=8.032E+00  Escherichia coli
  2iu7-assembly1_I  TM=2.185E-01  e=8.603E+00  Escherichia coli

pLDDT: mean 94.73, std 4.46, range [72.94, 98.56]

Foldseek 3Di:
DPPDDVQVLVVCCVVPVDPPVCSVVCPDPQQQAPARHVHPPPHCVNCVGNHPPQCPVVVVQQVCQCVVNDPRHHPPDFKDKDWHGPPDPPTDIDIHGHPVVD

Mean predicted aligned error: 2.76 Å

Radius of gyration: 13.17 Å; Cα contacts (8 Å, |Δi|>4): 154; chains: 1; bounding box: 34×28×32 Å